Protein AF-A0A9D3Y1M7-F1 (afdb_monomer_lite)

pLDDT: mean 76.42, std 19.65, range [33.44, 98.19]

Foldseek 3Di:
DDDPDDPVVVVVVVVVVVVVVVVVVVVVVVVVVVVPPPPPPPPPPPDVPPPPPPQAPEEAEAAACQLVVVVCCLFPVVVPPPDPCNVVSCVPQNDDDPVDGSLNYAYEYEHQDVVNVVNQVVVCVVVVVVNHHYDYDNDHDDPDPDDDADWDADPPDDSSDRIDRDNDDPPCPVPDDDD

Organism: Dreissena polymorpha (NCBI:txid45954)

Structure (mmCIF, N/CA/C/O backbone):
data_AF-A0A9D3Y1M7-F1
#
_entry.id   AF-A0A9D3Y1M7-F1
#
loop_
_atom_site.group_PDB
_atom_site.id
_atom_site.type_symbol
_atom_site.label_atom_id
_atom_site.label_alt_id
_atom_site.label_comp_id
_atom_site.label_asym_id
_atom_site.label_entity_id
_atom_site.label_seq_id
_atom_site.pdbx_PDB_ins_code
_atom_site.Cartn_x
_atom_site.Cartn_y
_atom_site.Cartn_z
_atom_site.occupancy
_atom_site.B_iso_or_equiv
_atom_site.auth_seq_id
_atom_site.auth_comp_id
_atom_site.auth_asym_id
_atom_site.auth_atom_id
_atom_site.pdbx_PDB_model_num
ATOM 1 N N . MET A 1 1 ? -18.733 22.964 103.553 1.00 41.44 1 MET A N 1
ATOM 2 C CA . MET A 1 1 ? -17.804 22.404 102.549 1.00 41.44 1 MET A CA 1
ATOM 3 C C . MET A 1 1 ? -18.363 22.743 101.180 1.00 41.44 1 MET A C 1
ATOM 5 O O . MET A 1 1 ? -19.365 22.167 100.788 1.00 41.44 1 MET A O 1
ATOM 9 N N . GLY A 1 2 ? -17.823 23.789 100.551 1.00 40.34 2 GLY A N 1
ATOM 10 C CA . GLY A 1 2 ? -18.272 24.280 99.247 1.00 40.34 2 GLY A CA 1
ATOM 11 C C . GLY A 1 2 ? -17.540 23.561 98.119 1.00 40.34 2 GLY A C 1
ATOM 12 O O . GLY A 1 2 ? -16.324 23.395 98.189 1.00 40.34 2 GLY A O 1
ATOM 13 N N . ALA A 1 3 ? -18.290 23.128 97.110 1.00 46.31 3 ALA A N 1
ATOM 14 C CA . ALA A 1 3 ? -17.759 22.550 95.886 1.00 46.31 3 ALA A CA 1
ATOM 15 C C . ALA A 1 3 ? -17.170 23.664 95.006 1.00 46.31 3 ALA A C 1
ATOM 17 O O . ALA A 1 3 ? -17.881 24.571 94.574 1.00 46.31 3 ALA A O 1
ATOM 18 N N . ILE A 1 4 ? -15.860 23.599 94.769 1.00 53.03 4 ILE A N 1
ATOM 19 C CA . ILE A 1 4 ? -15.179 24.328 93.700 1.00 53.03 4 ILE A CA 1
ATOM 20 C C . ILE A 1 4 ? -15.120 23.348 92.532 1.00 53.03 4 ILE A C 1
ATOM 22 O O . ILE A 1 4 ? -14.219 22.518 92.473 1.00 53.03 4 ILE A O 1
ATOM 26 N N . GLU A 1 5 ? -16.094 23.416 91.631 1.00 53.44 5 GLU A N 1
ATOM 27 C CA . GLU A 1 5 ? -16.064 22.670 90.374 1.00 53.44 5 GLU A CA 1
ATOM 28 C C . GLU A 1 5 ? -16.360 23.605 89.193 1.00 53.44 5 GLU A C 1
ATOM 30 O O . GLU A 1 5 ? -17.309 24.388 89.192 1.00 53.44 5 GLU A O 1
ATOM 35 N N . ASP A 1 6 ? -15.505 23.478 88.179 1.00 55.09 6 ASP A N 1
ATOM 36 C CA . ASP A 1 6 ? -15.821 23.649 86.763 1.00 55.09 6 ASP A CA 1
ATOM 37 C C . ASP A 1 6 ? -16.096 25.038 86.178 1.00 55.09 6 ASP A C 1
ATOM 39 O O . ASP A 1 6 ? -17.150 25.317 85.605 1.00 55.09 6 ASP A O 1
ATOM 43 N N . ASN A 1 7 ? -15.036 25.851 86.103 1.00 53.75 7 ASN A N 1
ATOM 44 C CA . ASN A 1 7 ? -14.929 26.912 85.087 1.00 53.75 7 ASN A CA 1
ATOM 45 C C . ASN A 1 7 ? -13.984 26.579 83.914 1.00 53.75 7 ASN A C 1
ATOM 47 O O . ASN A 1 7 ? -14.016 27.266 82.892 1.00 53.75 7 ASN A O 1
ATOM 51 N N . ASN A 1 8 ? -13.181 25.511 84.003 1.00 51.31 8 ASN A N 1
ATOM 52 C CA . ASN A 1 8 ? -12.221 25.161 82.947 1.00 51.31 8 ASN A CA 1
ATOM 53 C C . ASN A 1 8 ? -12.844 24.314 81.821 1.00 51.31 8 ASN A C 1
ATOM 55 O O . ASN A 1 8 ? -12.511 24.507 80.657 1.00 51.31 8 ASN A O 1
ATOM 59 N N . MET A 1 9 ? -13.821 23.450 82.124 1.00 48.75 9 MET A N 1
ATOM 60 C CA . MET A 1 9 ? -14.414 22.526 81.143 1.00 48.75 9 MET A CA 1
ATOM 61 C C . MET A 1 9 ? -15.397 23.194 80.155 1.00 48.75 9 MET A C 1
ATOM 63 O O . MET A 1 9 ? -15.629 22.682 79.057 1.00 48.75 9 MET A O 1
ATOM 67 N N . LYS A 1 10 ? -15.958 24.363 80.499 1.00 49.00 10 LYS A N 1
ATOM 68 C CA . LYS A 1 10 ? -16.872 25.115 79.614 1.00 49.00 10 LYS A CA 1
ATOM 69 C C . LYS A 1 10 ? -16.135 25.963 78.571 1.00 49.00 10 LYS A C 1
ATOM 71 O O . LYS A 1 10 ? -16.623 26.094 77.451 1.00 49.00 10 LYS A O 1
ATOM 76 N N . ARG A 1 11 ? -14.943 26.485 78.891 1.00 50.66 11 ARG A N 1
ATOM 77 C CA . ARG A 1 11 ? -14.124 27.271 77.947 1.00 50.66 11 ARG A CA 1
ATOM 78 C C . ARG A 1 11 ? -13.518 26.413 76.836 1.00 50.66 11 ARG A C 1
ATOM 80 O O . ARG A 1 11 ? -13.479 26.858 75.694 1.00 50.66 11 ARG A O 1
ATOM 87 N N . THR A 1 12 ? -13.124 25.174 77.128 1.00 50.06 12 THR A N 1
ATOM 88 C CA . THR A 1 12 ? -12.538 24.263 76.128 1.00 50.06 12 THR A CA 1
ATOM 89 C C . THR A 1 12 ? -13.556 23.857 75.061 1.00 50.06 12 THR A C 1
ATOM 91 O O . THR A 1 12 ? -13.245 23.863 73.873 1.00 50.06 12 THR A O 1
ATOM 94 N N . LYS A 1 13 ? -14.807 23.579 75.456 1.00 47.69 13 LYS A N 1
ATOM 95 C CA . LYS A 1 13 ? -15.876 23.182 74.521 1.00 47.69 13 LYS A CA 1
ATOM 96 C C . LYS A 1 13 ? -16.311 24.314 73.580 1.00 47.69 13 LYS A C 1
ATOM 98 O O . LYS A 1 13 ? -16.684 24.036 72.446 1.00 47.69 13 LYS A O 1
ATOM 103 N N . LEU A 1 14 ? -16.220 25.574 74.014 1.00 48.72 14 LEU A N 1
ATOM 104 C CA . LEU A 1 14 ? -16.671 26.731 73.230 1.00 48.72 14 LEU A CA 1
ATOM 105 C C . LEU A 1 14 ? -15.694 27.132 72.104 1.00 48.72 14 LEU A C 1
ATOM 107 O O . LEU A 1 14 ? -16.116 27.720 71.115 1.00 48.72 14 LEU A O 1
ATOM 111 N N . VAL A 1 15 ? -14.407 26.781 72.220 1.00 52.66 15 VAL A N 1
ATOM 112 C CA . VAL A 1 15 ? -13.369 27.110 71.217 1.00 52.66 15 VAL A CA 1
ATOM 113 C C . VAL A 1 15 ? -13.128 25.961 70.223 1.00 52.66 15 VAL A C 1
ATOM 115 O O . VAL A 1 15 ? -12.761 26.200 69.076 1.00 52.66 15 VAL A O 1
ATOM 118 N N . LEU A 1 16 ? -13.395 24.710 70.615 1.00 52.53 16 LEU A N 1
ATOM 119 C CA . LEU A 1 16 ? -13.223 23.530 69.752 1.00 52.53 16 LEU A CA 1
ATOM 120 C C . LEU A 1 16 ? -14.298 23.399 68.657 1.00 52.53 16 LEU A C 1
ATOM 122 O O . LEU A 1 16 ? -13.988 22.983 67.544 1.00 52.53 16 LEU A O 1
ATOM 126 N N . LEU A 1 17 ? -15.544 23.791 68.938 1.00 53.31 17 LEU A N 1
ATOM 127 C CA . LEU A 1 17 ? -16.656 23.737 67.976 1.00 53.31 17 LEU A CA 1
ATOM 128 C C . LEU A 1 17 ? -16.430 24.564 66.691 1.00 53.31 17 LEU A C 1
ATOM 130 O O . LEU A 1 17 ? -16.639 24.015 65.606 1.00 53.31 17 LEU A O 1
ATOM 134 N N . PRO A 1 18 ? -15.970 25.832 66.744 1.00 57.66 18 PRO A N 1
ATOM 135 C CA . PRO A 1 18 ? -15.683 26.584 65.524 1.00 57.66 18 PRO A CA 1
ATOM 136 C C . PRO A 1 18 ? -14.474 26.028 64.757 1.00 57.66 18 PRO A C 1
ATOM 138 O O . PRO A 1 18 ? -14.483 26.054 63.531 1.00 57.66 18 PRO A O 1
ATOM 141 N N . LEU A 1 19 ? -13.469 25.459 65.434 1.00 58.38 19 LEU A N 1
ATOM 142 C CA . LEU A 1 19 ? -12.292 24.877 64.772 1.00 58.38 19 LEU A CA 1
ATOM 143 C C . LEU A 1 19 ? -12.623 23.601 63.988 1.00 58.38 19 LEU A C 1
ATOM 145 O O . LEU A 1 19 ? -12.138 23.431 62.871 1.00 58.38 19 LEU A O 1
ATOM 149 N N . VAL A 1 20 ? -13.491 22.737 64.523 1.00 64.06 20 VAL A N 1
ATOM 150 C CA . VAL A 1 20 ? -13.974 21.545 63.802 1.00 64.06 20 VAL A CA 1
ATOM 151 C C . VAL A 1 20 ? -14.844 21.947 62.608 1.00 64.06 20 VAL A C 1
ATOM 153 O O . VAL A 1 20 ? -14.710 21.364 61.535 1.00 64.06 20 VAL A O 1
ATOM 156 N N . GLY A 1 21 ? -15.679 22.981 62.756 1.00 66.00 21 GLY A N 1
ATOM 157 C CA . GLY A 1 21 ? -16.473 23.529 61.653 1.00 66.00 21 GLY A CA 1
ATOM 158 C C . GLY A 1 21 ? -15.610 24.108 60.528 1.00 66.00 21 GLY A C 1
ATOM 159 O O . GLY A 1 21 ? -15.838 23.801 59.361 1.00 66.00 21 GLY A O 1
ATOM 160 N N . VAL A 1 22 ? -14.577 24.887 60.864 1.00 70.00 22 VAL A N 1
ATOM 161 C CA . VAL A 1 22 ? -13.642 25.468 59.884 1.00 70.00 22 VAL A CA 1
ATOM 162 C C . VAL A 1 22 ? -12.821 24.384 59.186 1.00 70.00 22 VAL A C 1
ATOM 164 O O . VAL A 1 22 ? -12.676 24.437 57.967 1.00 70.00 22 VAL A O 1
ATOM 167 N N . LEU A 1 23 ? -12.336 23.375 59.918 1.00 71.56 23 LEU A N 1
ATOM 168 C CA . LEU A 1 23 ? -11.607 22.249 59.331 1.00 71.56 23 LEU A CA 1
ATOM 169 C C . LEU A 1 23 ? -12.511 21.414 58.413 1.00 71.56 23 LEU A C 1
ATOM 171 O O . LEU A 1 23 ? -12.086 21.046 57.325 1.00 71.56 23 LEU A O 1
ATOM 175 N N . TYR A 1 24 ? -13.765 21.164 58.802 1.00 73.56 24 TYR A N 1
ATOM 176 C CA . TYR A 1 24 ? -14.733 20.452 57.966 1.00 73.56 24 TYR A CA 1
ATOM 177 C C . TYR A 1 24 ? -15.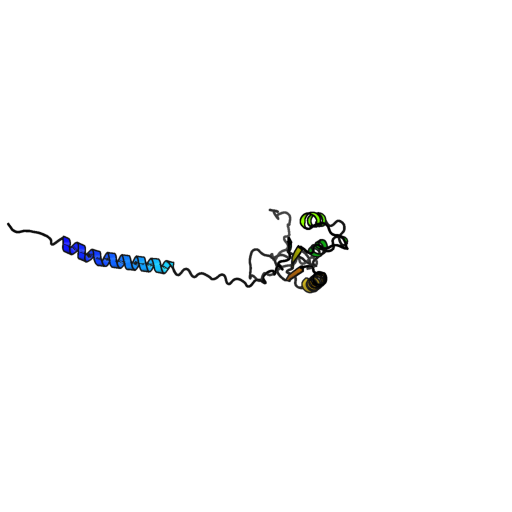040 21.220 56.679 1.00 73.56 24 TYR A C 1
ATOM 179 O O . TYR A 1 24 ? -15.010 20.640 55.597 1.00 73.56 24 TYR A O 1
ATOM 187 N N . VAL A 1 25 ? -15.256 22.536 56.769 1.00 72.25 25 VAL A N 1
ATOM 188 C CA . VAL A 1 25 ? -15.429 23.386 55.585 1.00 72.25 25 VAL A CA 1
ATOM 189 C C . VAL A 1 25 ? -14.178 23.331 54.713 1.00 72.25 25 VAL A C 1
ATOM 191 O O . VAL A 1 25 ? -14.316 23.092 53.522 1.00 72.25 25 VAL A O 1
ATOM 194 N N . PHE A 1 26 ? -12.972 23.450 55.275 1.00 73.44 26 PHE A N 1
ATOM 195 C CA . PHE A 1 26 ? -11.723 23.352 54.510 1.00 73.44 26 PHE A CA 1
ATOM 196 C C . PHE A 1 26 ? -11.532 21.988 53.840 1.00 73.44 26 PHE A C 1
ATOM 198 O O . PHE A 1 26 ? -11.126 21.943 52.682 1.00 73.44 26 PHE A O 1
ATOM 205 N N . VAL A 1 27 ? -11.841 20.882 54.520 1.00 73.94 27 VAL A N 1
ATOM 206 C CA . VAL A 1 27 ? -11.745 19.519 53.969 1.00 73.94 27 VAL A CA 1
ATOM 207 C C . VAL A 1 27 ? -12.770 19.311 52.853 1.00 73.94 27 VAL A C 1
ATOM 209 O O . VAL A 1 27 ? -12.422 18.820 51.786 1.00 73.94 27 VAL A O 1
ATOM 212 N N . VAL A 1 28 ? -14.016 19.752 53.035 1.00 73.31 28 VAL A N 1
ATOM 213 C CA . VAL A 1 28 ? -15.049 19.663 51.988 1.00 73.31 28 VAL A CA 1
ATOM 214 C C . VAL A 1 28 ? -14.718 20.574 50.800 1.00 73.31 28 VAL A C 1
ATOM 216 O O . VAL A 1 28 ? -14.925 20.185 49.652 1.00 73.31 28 VAL A O 1
ATOM 219 N N . TRP A 1 29 ? -14.169 21.767 51.042 1.00 66.94 29 TRP A N 1
ATOM 220 C CA . TRP A 1 29 ? -13.769 22.700 49.983 1.00 66.94 29 TRP A CA 1
ATOM 221 C C . TRP A 1 29 ? -12.544 22.195 49.210 1.00 66.94 29 TRP A C 1
ATOM 223 O O . TRP A 1 29 ? -12.522 22.266 47.986 1.00 66.94 29 TRP A O 1
ATOM 233 N N . SER A 1 30 ? -11.560 21.611 49.898 1.00 65.88 30 SER A N 1
ATOM 234 C CA . SER A 1 30 ? -10.383 21.003 49.261 1.00 65.88 30 SER A CA 1
ATOM 235 C C . SER A 1 30 ? -10.722 19.721 48.498 1.00 65.88 30 SER A C 1
ATOM 237 O O . SER A 1 30 ? -10.211 19.537 47.397 1.00 65.88 30 SER A O 1
ATOM 239 N N . LEU A 1 31 ? -11.647 18.890 48.992 1.00 62.97 31 LEU A N 1
ATOM 240 C CA . LEU A 1 31 ? -12.164 17.743 48.236 1.00 62.97 31 LEU A CA 1
ATOM 241 C C . LEU A 1 31 ? -12.941 18.180 46.981 1.00 62.97 31 LEU A C 1
ATOM 243 O O . LEU A 1 31 ? -12.775 17.570 45.930 1.00 62.97 31 LEU A O 1
ATOM 247 N N . ARG A 1 32 ? -13.711 19.279 47.036 1.00 60.47 32 ARG A N 1
ATOM 248 C CA . ARG A 1 32 ? -14.392 19.833 45.847 1.00 60.47 32 ARG A CA 1
ATOM 249 C C . ARG A 1 32 ? -13.448 20.476 44.831 1.00 60.47 32 ARG A C 1
ATOM 251 O O . ARG A 1 32 ? -13.746 20.458 43.642 1.00 60.47 32 ARG A O 1
ATOM 258 N N . LEU A 1 33 ? -12.308 21.018 45.262 1.00 56.75 33 LEU A N 1
ATOM 259 C CA . LEU A 1 33 ? -11.279 21.532 44.347 1.00 56.75 33 LEU A CA 1
ATOM 260 C C . LEU A 1 33 ? -10.556 20.415 43.576 1.00 56.75 33 LEU A C 1
ATOM 262 O O . LEU A 1 33 ? -10.013 20.672 42.504 1.00 56.75 33 LEU A O 1
ATOM 266 N N . PHE A 1 34 ? -10.578 19.178 44.080 1.00 54.84 34 PHE A N 1
ATOM 267 C CA . PHE A 1 34 ? -10.042 18.016 43.367 1.00 54.84 34 PHE A CA 1
ATOM 268 C C . PHE A 1 34 ? -10.985 17.466 42.283 1.00 54.84 34 PHE A C 1
ATOM 270 O O . PHE A 1 34 ? -10.533 16.724 41.413 1.00 54.84 34 PHE A O 1
ATOM 277 N N . GLU A 1 35 ? -12.263 17.856 42.272 1.00 56.03 35 GLU A N 1
ATOM 278 C CA . GLU A 1 35 ? -13.243 17.389 41.277 1.00 56.03 35 GLU A CA 1
ATOM 279 C C . GLU A 1 35 ? -13.272 18.224 39.989 1.00 56.03 35 GLU A C 1
ATOM 281 O O . GLU A 1 35 ? -13.909 17.832 39.014 1.00 56.03 35 GLU A O 1
ATOM 286 N N . THR A 1 36 ? -12.540 19.339 39.917 1.00 51.94 36 THR A N 1
ATOM 287 C CA . THR A 1 36 ? -12.421 20.134 38.686 1.00 51.94 36 THR A CA 1
ATOM 288 C C . THR A 1 36 ? -11.067 19.934 38.020 1.00 51.94 36 THR A C 1
ATOM 290 O O . THR A 1 36 ? -10.388 20.896 37.663 1.00 51.94 36 THR A O 1
ATOM 293 N N . VAL A 1 37 ? -10.653 18.682 37.827 1.00 58.50 37 VAL A N 1
ATOM 294 C CA . VAL A 1 37 ? -9.737 18.391 36.722 1.00 58.50 37 VAL A CA 1
ATOM 295 C C . VAL A 1 37 ? -10.585 18.514 35.459 1.00 58.50 37 VAL A C 1
ATOM 297 O O . VAL A 1 37 ? -11.503 17.710 35.286 1.00 58.50 37 VAL A O 1
ATOM 300 N N . PRO A 1 38 ? -10.352 19.501 34.575 1.00 51.12 38 PRO A N 1
ATOM 301 C CA . PRO A 1 38 ? -11.020 19.500 33.291 1.00 51.12 38 PRO A CA 1
ATOM 302 C C . PRO A 1 38 ? -10.579 18.218 32.591 1.00 51.12 38 PRO A C 1
ATOM 304 O O . PRO A 1 38 ? -9.426 18.093 32.171 1.00 51.12 38 PRO A O 1
ATOM 307 N N . GLN A 1 39 ? -11.487 17.245 32.490 1.00 50.75 39 GLN A N 1
ATOM 308 C CA . GLN A 1 39 ? -11.372 16.192 31.499 1.00 50.75 39 GLN A CA 1
ATOM 309 C C . GLN A 1 39 ? -11.319 16.924 30.169 1.00 50.75 39 GLN A C 1
ATOM 311 O O . GLN A 1 39 ? -12.333 17.342 29.612 1.00 50.75 39 GLN A O 1
ATOM 316 N N . ARG A 1 40 ? -10.098 17.154 29.691 1.00 47.03 40 ARG A N 1
ATOM 317 C CA . ARG A 1 40 ? -9.842 17.531 28.317 1.00 47.03 40 ARG A CA 1
ATOM 318 C C . ARG A 1 40 ? -10.400 16.354 27.540 1.00 47.03 40 ARG A C 1
ATOM 320 O O . ARG A 1 40 ? -9.735 15.326 27.451 1.00 47.03 40 ARG A O 1
ATOM 327 N N . SER A 1 41 ? -11.659 16.450 27.102 1.00 46.56 41 SER A N 1
ATOM 328 C CA . SER A 1 41 ? -12.236 15.431 26.243 1.00 46.56 41 SER A CA 1
ATOM 329 C C . SER A 1 41 ? -11.248 15.340 25.100 1.00 46.56 41 SER A C 1
ATOM 331 O O . SER A 1 41 ? -11.034 16.336 24.395 1.00 46.56 41 SER A O 1
ATOM 333 N N . LEU A 1 42 ? -10.580 14.199 24.962 1.00 54.16 42 LEU A N 1
ATOM 334 C CA . LEU A 1 42 ? -9.991 13.859 23.690 1.00 54.16 42 LEU A CA 1
ATOM 335 C C . LEU A 1 42 ? -11.194 13.925 22.760 1.00 54.16 42 LEU A C 1
ATOM 337 O O . LEU A 1 42 ? -12.070 13.068 22.829 1.00 54.16 42 LEU A O 1
ATOM 341 N N . LYS A 1 43 ? -11.329 15.027 22.012 1.00 45.12 43 LYS A N 1
ATOM 342 C CA . LYS A 1 43 ? -12.183 15.024 20.839 1.00 45.12 43 LYS A CA 1
ATOM 343 C C . LYS A 1 43 ? -11.600 13.879 20.052 1.00 45.12 43 LYS A C 1
ATOM 345 O O . LYS A 1 43 ? -10.480 14.000 19.559 1.00 45.12 43 LYS A O 1
ATOM 350 N N . GLU A 1 44 ? -12.298 12.755 20.090 1.00 49.00 44 GLU A N 1
ATOM 351 C CA . GLU A 1 44 ? -12.027 11.624 19.243 1.00 49.00 44 GLU A CA 1
ATOM 352 C C . GLU A 1 44 ? -11.937 12.233 17.857 1.00 49.00 44 GLU A C 1
ATOM 354 O O . GLU A 1 44 ? -12.909 12.778 17.326 1.00 49.00 44 GLU A O 1
ATOM 359 N N . VAL A 1 45 ? -10.706 12.339 17.353 1.00 50.19 45 VAL A N 1
ATOM 360 C CA . VAL A 1 45 ? -10.494 12.722 15.973 1.00 50.19 45 VAL A CA 1
ATOM 361 C C . VAL A 1 45 ? -11.306 11.676 15.248 1.00 50.19 45 VAL A C 1
ATOM 363 O O . VAL A 1 45 ? -10.986 10.491 15.372 1.00 50.19 45 VAL A O 1
ATOM 366 N N . GLN A 1 46 ? -12.383 12.107 14.586 1.00 46.56 46 GLN A N 1
ATOM 367 C CA . GLN A 1 46 ? -13.179 11.289 13.684 1.00 46.56 46 GLN A CA 1
ATOM 368 C C . GLN A 1 46 ? -12.253 10.915 12.522 1.00 46.56 46 GLN A C 1
ATOM 370 O O . GLN A 1 46 ? -12.337 11.436 11.413 1.00 46.56 46 GLN A O 1
ATOM 375 N N . SER A 1 47 ? -11.265 10.083 12.826 1.00 52.06 47 SER A N 1
ATOM 376 C CA . SER A 1 47 ? -10.361 9.483 11.881 1.00 52.06 47 SER A CA 1
ATOM 377 C C . SER A 1 47 ? -11.273 8.653 11.000 1.00 52.06 47 SER A C 1
ATOM 379 O O . SER A 1 47 ? -12.178 8.007 11.540 1.00 52.06 47 SER A O 1
ATOM 381 N N . PRO A 1 48 ? -11.124 8.693 9.669 1.00 53.16 48 PRO A N 1
ATOM 382 C CA . PRO A 1 48 ? -11.898 7.820 8.809 1.00 53.16 48 PRO A CA 1
ATOM 383 C C . PRO A 1 48 ? -11.648 6.398 9.300 1.00 53.16 48 PRO A C 1
ATOM 385 O O . PRO A 1 48 ? -10.551 5.863 9.138 1.00 53.16 48 PRO A O 1
ATOM 388 N N . MET A 1 49 ? -12.634 5.841 10.003 1.00 53.50 49 MET A N 1
ATOM 389 C CA . MET A 1 49 ? -12.513 4.537 10.624 1.00 53.50 49 MET A CA 1
ATOM 390 C C . MET A 1 49 ? -12.203 3.591 9.475 1.00 53.50 49 MET A C 1
ATOM 392 O O . MET A 1 49 ? -12.935 3.571 8.479 1.00 53.50 49 MET A O 1
ATOM 396 N N . ILE A 1 50 ? -11.070 2.893 9.549 1.00 60.88 50 ILE A N 1
ATOM 397 C CA . ILE A 1 50 ? -10.735 1.890 8.548 1.00 60.88 50 ILE A CA 1
ATOM 398 C C . ILE A 1 50 ? -11.854 0.860 8.630 1.00 60.88 50 ILE A C 1
ATOM 400 O O . ILE A 1 50 ? -11.924 0.083 9.579 1.00 60.88 50 ILE A O 1
ATOM 404 N N . HIS A 1 51 ? -12.782 0.915 7.677 1.00 59.47 51 HIS A N 1
ATOM 405 C CA . HIS A 1 51 ? -13.904 -0.001 7.643 1.00 59.47 51 HIS A CA 1
ATOM 406 C C . HIS A 1 51 ? -13.375 -1.330 7.116 1.00 59.47 51 HIS A C 1
ATOM 408 O O . HIS A 1 51 ? -13.365 -1.599 5.914 1.00 59.47 51 HIS A O 1
ATOM 414 N N . VAL A 1 52 ? -12.843 -2.132 8.032 1.00 61.81 52 VAL A N 1
ATOM 415 C CA . VAL A 1 52 ? -12.543 -3.532 7.770 1.00 61.81 52 VAL A CA 1
ATOM 416 C C . VAL A 1 52 ? -13.901 -4.212 7.655 1.00 61.81 52 VAL A C 1
ATOM 418 O O . VAL A 1 52 ? -14.602 -4.380 8.650 1.00 61.81 52 VAL A O 1
ATOM 421 N N . ASN A 1 53 ? -14.322 -4.533 6.430 1.00 60.41 53 ASN A N 1
ATOM 422 C CA . ASN A 1 53 ? -15.500 -5.376 6.242 1.00 60.41 53 ASN A CA 1
ATOM 423 C C . ASN A 1 53 ? -15.289 -6.677 7.036 1.00 60.41 53 ASN A C 1
ATOM 425 O O . ASN A 1 53 ? -14.171 -7.196 7.071 1.00 60.41 53 ASN A O 1
ATOM 429 N N . GLN A 1 54 ? -16.345 -7.195 7.669 1.00 58.31 54 GLN A N 1
ATOM 430 C CA . GLN A 1 54 ? -16.271 -8.338 8.596 1.00 58.31 54 GLN A CA 1
ATOM 431 C C . GLN A 1 54 ? -15.749 -9.645 7.956 1.00 58.31 54 GLN A C 1
ATOM 433 O O . GLN A 1 54 ? -15.476 -10.606 8.666 1.00 58.31 54 GLN A O 1
ATOM 438 N N . ASP A 1 55 ? -15.539 -9.660 6.638 1.00 74.12 55 ASP A N 1
ATOM 439 C CA . ASP A 1 55 ? -15.109 -10.820 5.851 1.00 74.12 55 ASP A CA 1
ATOM 440 C C . ASP A 1 55 ? -13.578 -10.968 5.710 1.00 74.12 55 ASP A C 1
ATOM 442 O O . ASP A 1 55 ? -13.097 -11.858 5.005 1.00 74.12 55 ASP A O 1
ATOM 446 N N . 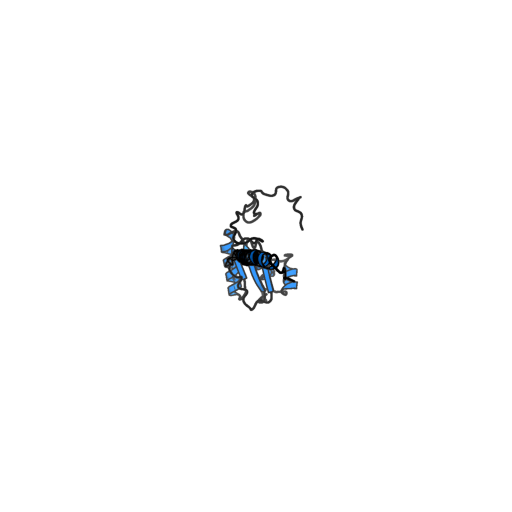CYS A 1 56 ? -12.781 -10.097 6.338 1.00 87.06 56 CYS A N 1
ATOM 447 C CA . CYS A 1 56 ? -11.320 -10.145 6.239 1.00 87.06 56 CYS A CA 1
ATOM 448 C C . CYS A 1 56 ? -10.678 -10.927 7.390 1.00 87.06 56 CYS A C 1
ATOM 450 O O . CYS A 1 56 ? -10.700 -10.497 8.540 1.00 87.06 56 CYS A O 1
ATOM 452 N N . GLN A 1 57 ? -10.030 -12.047 7.059 1.00 92.81 57 GLN A N 1
ATOM 453 C CA . GLN A 1 57 ? -9.248 -12.848 8.007 1.00 92.81 57 GLN A CA 1
ATOM 454 C C . GLN A 1 57 ? -7.872 -12.229 8.280 1.00 92.81 57 GLN A C 1
ATOM 456 O O . GLN A 1 57 ? -7.325 -12.370 9.372 1.00 92.81 57 GLN A O 1
ATOM 461 N N . PHE A 1 58 ? -7.307 -11.550 7.282 1.00 95.00 58 PHE A N 1
ATOM 462 C CA . PHE A 1 58 ? -5.993 -10.929 7.363 1.00 95.00 58 PHE A CA 1
ATOM 463 C C . PHE A 1 58 ? -6.054 -9.460 6.959 1.00 95.00 58 PHE A C 1
ATOM 465 O O . PHE A 1 58 ? -6.846 -9.065 6.100 1.00 95.00 58 PHE A O 1
ATOM 472 N N . VAL A 1 59 ? -5.158 -8.665 7.540 1.00 94.75 59 VAL A N 1
ATOM 473 C CA . VAL A 1 59 ? -4.958 -7.262 7.184 1.00 94.75 59 VAL A CA 1
ATOM 474 C C . VAL A 1 59 ? -3.513 -7.054 6.742 1.00 94.75 59 VAL A C 1
ATOM 476 O O . VAL A 1 59 ? -2.582 -7.440 7.444 1.00 94.75 59 VAL A O 1
ATOM 479 N N . TYR A 1 60 ? -3.331 -6.424 5.584 1.00 96.75 60 TYR A N 1
ATOM 480 C CA . TYR A 1 60 ? -2.038 -5.958 5.095 1.00 96.75 60 TYR A CA 1
ATOM 481 C C . TYR A 1 60 ? -2.002 -4.429 5.091 1.00 96.75 60 TYR A C 1
ATOM 483 O O . TYR A 1 60 ? -2.865 -3.787 4.488 1.00 96.75 60 TYR A O 1
ATOM 491 N N . LEU A 1 61 ? -1.002 -3.853 5.757 1.00 96.50 61 LEU A N 1
ATOM 492 C CA . LEU A 1 61 ? -0.779 -2.410 5.813 1.00 96.50 61 LEU A CA 1
ATOM 493 C C . LEU A 1 61 ? 0.446 -2.046 4.974 1.00 96.50 61 LEU A C 1
ATOM 495 O O . LEU A 1 61 ? 1.524 -2.605 5.168 1.00 96.50 61 LEU A O 1
ATOM 499 N N . ASP A 1 62 ? 0.268 -1.103 4.057 1.00 96.81 62 ASP A N 1
ATOM 500 C CA . ASP A 1 62 ? 1.311 -0.576 3.179 1.00 96.81 62 ASP A CA 1
ATOM 501 C C . ASP A 1 62 ? 1.516 0.911 3.492 1.00 96.81 62 ASP A C 1
ATOM 503 O O . ASP A 1 62 ? 0.695 1.756 3.131 1.00 96.81 62 ASP A O 1
ATOM 507 N N . LEU A 1 63 ? 2.570 1.218 4.249 1.00 93.81 63 LEU A N 1
ATOM 508 C CA . LEU A 1 63 ? 2.862 2.566 4.739 1.00 93.81 63 LEU A CA 1
ATOM 509 C C . LEU A 1 63 ? 3.864 3.226 3.782 1.00 93.81 63 LEU A C 1
ATOM 511 O O . LEU A 1 63 ? 5.025 2.826 3.742 1.00 93.81 63 LEU A O 1
ATOM 515 N N . GLY A 1 64 ? 3.419 4.214 3.004 1.00 92.44 64 GLY A N 1
ATOM 516 C CA . GLY A 1 64 ? 4.201 4.771 1.895 1.00 92.44 64 GLY A CA 1
ATOM 517 C C . GLY A 1 64 ? 3.979 3.996 0.596 1.00 92.44 64 GLY A C 1
ATOM 518 O O . GLY A 1 64 ? 4.927 3.534 -0.041 1.00 92.44 64 GLY A O 1
ATOM 519 N N . SER A 1 65 ? 2.712 3.828 0.208 1.00 95.25 65 SER A N 1
ATOM 520 C CA . SER A 1 65 ? 2.323 3.015 -0.948 1.00 95.25 65 SER A CA 1
ATOM 521 C C . SER A 1 65 ? 2.905 3.492 -2.277 1.00 95.25 65 SER A C 1
ATOM 523 O O . SER A 1 65 ? 2.967 2.703 -3.231 1.00 95.25 65 SER A O 1
ATOM 525 N N . ASN A 1 66 ? 3.310 4.759 -2.379 1.00 93.62 66 ASN A N 1
ATOM 526 C CA . ASN A 1 66 ? 3.820 5.395 -3.585 1.00 93.62 66 ASN A CA 1
ATOM 527 C C . ASN A 1 66 ? 2.834 5.143 -4.746 1.00 93.62 66 ASN A C 1
ATOM 529 O O . ASN A 1 66 ? 1.624 5.340 -4.633 1.00 93.62 66 ASN A O 1
ATOM 533 N N . LYS A 1 67 ? 3.300 4.572 -5.857 1.00 94.75 67 LYS A N 1
ATOM 534 C CA . LYS A 1 67 ? 2.476 4.182 -7.015 1.00 94.75 67 LYS A CA 1
ATOM 535 C C . LYS A 1 67 ? 1.689 2.866 -6.838 1.00 94.75 67 LYS A C 1
ATOM 537 O O . LYS A 1 67 ? 1.173 2.335 -7.832 1.00 94.75 67 LYS A O 1
ATOM 542 N N . GLY A 1 68 ? 1.612 2.326 -5.620 1.00 96.62 68 GLY A N 1
ATOM 543 C CA . GLY A 1 68 ? 0.802 1.167 -5.213 1.00 96.62 68 GLY A CA 1
ATOM 544 C C . GLY A 1 68 ? 1.434 -0.199 -5.484 1.00 96.62 68 GLY A C 1
ATOM 545 O O . GLY A 1 68 ? 0.736 -1.210 -5.521 1.00 96.62 68 GLY A O 1
ATOM 546 N N . VAL A 1 69 ? 2.743 -0.259 -5.741 1.00 97.19 69 VAL A N 1
ATOM 547 C CA . VAL A 1 69 ? 3.415 -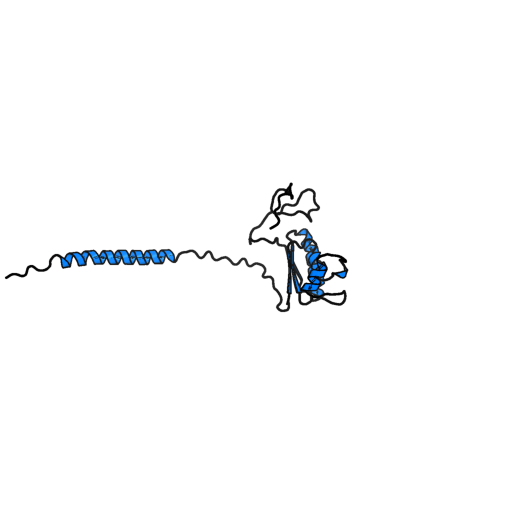1.478 -6.230 1.00 97.19 69 VAL A CA 1
ATOM 548 C C . VAL A 1 69 ? 3.365 -2.624 -5.218 1.00 97.19 69 VAL A C 1
ATOM 550 O O . VAL A 1 69 ? 3.220 -3.775 -5.625 1.00 97.19 69 VAL A O 1
ATOM 553 N N . GLN A 1 70 ? 3.449 -2.338 -3.919 1.00 97.50 70 GLN A N 1
ATOM 554 C CA . GLN A 1 70 ? 3.464 -3.371 -2.881 1.00 97.50 70 GLN A CA 1
ATOM 555 C C . GLN A 1 70 ? 2.129 -4.121 -2.797 1.00 97.50 70 GLN A C 1
ATOM 557 O O . GLN A 1 70 ? 2.109 -5.348 -2.891 1.00 97.50 70 GLN A O 1
ATOM 562 N N . ILE A 1 71 ? 1.005 -3.401 -2.773 1.00 98.12 71 ILE A N 1
ATOM 563 C CA . ILE A 1 71 ? -0.330 -4.012 -2.866 1.00 98.12 71 ILE A CA 1
ATOM 564 C C . ILE A 1 71 ? -0.528 -4.741 -4.206 1.00 98.12 71 ILE A C 1
ATOM 566 O O . ILE A 1 71 ? -1.156 -5.799 -4.252 1.00 98.12 71 ILE A O 1
ATOM 570 N N . ARG A 1 72 ? 0.055 -4.254 -5.308 1.00 97.88 72 ARG A N 1
ATOM 571 C CA . ARG A 1 72 ? 0.006 -5.001 -6.574 1.00 97.88 72 ARG A CA 1
ATOM 572 C C . ARG A 1 72 ? 0.783 -6.316 -6.524 1.00 97.88 72 ARG A C 1
ATOM 574 O O . ARG A 1 72 ? 0.304 -7.305 -7.063 1.00 97.88 72 ARG A O 1
ATOM 581 N N . LYS A 1 73 ? 1.933 -6.374 -5.846 1.00 98.06 73 LYS A N 1
ATOM 582 C CA . LYS A 1 73 ? 2.662 -7.637 -5.606 1.00 98.06 73 LYS A CA 1
ATOM 583 C C . LYS A 1 73 ? 1.845 -8.614 -4.755 1.00 98.06 73 LYS A C 1
ATOM 585 O O . LYS A 1 73 ? 1.944 -9.819 -4.964 1.00 98.06 73 LYS A O 1
ATOM 590 N N . LEU A 1 74 ? 1.023 -8.106 -3.833 1.00 98.00 74 LEU A N 1
ATOM 591 C CA . LEU A 1 74 ? 0.124 -8.924 -3.018 1.00 98.00 74 LEU A CA 1
ATOM 592 C C . LEU A 1 74 ? -0.964 -9.617 -3.858 1.00 98.00 74 LEU A C 1
ATOM 594 O O . LEU A 1 74 ? -1.270 -10.773 -3.590 1.00 98.00 74 LEU A O 1
ATOM 598 N N . TYR A 1 75 ? -1.540 -8.972 -4.875 1.00 97.62 75 TYR A N 1
ATOM 599 C CA . TYR A 1 75 ? -2.648 -9.570 -5.648 1.00 97.62 75 TYR A CA 1
ATOM 600 C C . TYR A 1 75 ? -2.280 -10.038 -7.058 1.00 97.62 75 TYR A C 1
ATOM 602 O O . TYR A 1 75 ? -3.039 -10.793 -7.662 1.00 97.62 75 TYR A O 1
ATOM 610 N N . GLU A 1 76 ? -1.140 -9.605 -7.591 1.00 97.00 76 GLU A N 1
ATOM 611 C CA . GLU A 1 76 ? -0.655 -9.927 -8.936 1.00 97.00 76 GLU A CA 1
ATOM 612 C C . GLU A 1 76 ? 0.836 -10.341 -8.928 1.00 97.00 76 GLU A C 1
ATOM 614 O O . GLU A 1 76 ? 1.624 -9.797 -9.708 1.00 97.00 76 GLU A O 1
ATOM 619 N N . PRO A 1 77 ? 1.273 -11.292 -8.075 1.00 97.19 77 PRO A N 1
ATOM 620 C CA . PRO A 1 77 ? 2.694 -11.628 -7.908 1.00 97.19 77 PRO A CA 1
ATOM 621 C C . PRO A 1 77 ? 3.380 -12.076 -9.210 1.00 97.19 77 PRO A C 1
ATOM 623 O O . PRO A 1 77 ? 4.564 -11.818 -9.409 1.00 97.19 77 PRO A O 1
ATOM 626 N N . TRP A 1 78 ? 2.634 -12.663 -10.150 1.00 96.75 78 TRP A N 1
ATOM 627 C CA . TRP A 1 78 ? 3.138 -13.064 -11.472 1.00 96.75 78 TRP A CA 1
ATOM 628 C C . TRP A 1 78 ? 3.597 -11.895 -12.360 1.00 96.75 78 TRP A C 1
ATOM 630 O O . TRP A 1 78 ? 4.275 -12.132 -13.355 1.00 96.75 78 TRP A O 1
ATOM 640 N N . LEU A 1 79 ? 3.223 -10.648 -12.048 1.00 96.75 79 LEU A N 1
ATOM 641 C CA . LEU A 1 79 ? 3.732 -9.452 -12.738 1.00 96.75 79 LEU A CA 1
ATOM 642 C C . LEU A 1 79 ? 5.064 -8.954 -12.157 1.00 96.75 79 LEU A C 1
ATOM 644 O O . LEU A 1 79 ? 5.652 -8.023 -12.700 1.00 96.75 79 LEU A O 1
ATOM 648 N N . TYR A 1 80 ? 5.527 -9.555 -11.059 1.00 96.88 80 TYR A N 1
ATOM 649 C CA . TYR A 1 80 ? 6.711 -9.141 -10.309 1.00 96.88 80 TYR A CA 1
ATOM 650 C C . TYR A 1 80 ? 7.625 -10.339 -10.002 1.00 96.88 80 TYR A C 1
ATOM 652 O O . TYR A 1 80 ? 7.935 -10.588 -8.833 1.00 96.88 80 TYR A O 1
ATOM 660 N N . PRO A 1 81 ? 8.046 -11.112 -11.022 1.00 95.25 81 PRO A N 1
ATOM 661 C CA . PRO A 1 81 ? 8.871 -12.293 -10.801 1.00 95.25 81 PRO A CA 1
ATOM 662 C C . PRO A 1 81 ? 10.155 -11.925 -10.044 1.00 95.25 81 PRO A C 1
ATOM 664 O O . PRO A 1 81 ? 10.809 -10.932 -10.354 1.00 95.25 81 PRO A O 1
ATOM 667 N N . GLY A 1 82 ? 10.494 -12.716 -9.025 1.00 95.38 82 GLY A N 1
ATOM 668 C CA . GLY A 1 82 ? 11.699 -12.516 -8.215 1.00 95.38 82 GLY A CA 1
ATOM 669 C C . GLY A 1 82 ? 11.605 -11.426 -7.140 1.00 95.38 82 GLY A C 1
ATOM 670 O O . GLY A 1 82 ? 12.581 -11.204 -6.429 1.00 95.38 82 GLY A O 1
ATOM 671 N N . ALA A 1 83 ? 10.461 -10.753 -6.962 1.00 97.31 83 ALA A N 1
ATOM 672 C CA . ALA A 1 83 ? 10.324 -9.789 -5.873 1.00 97.31 83 ALA A CA 1
ATOM 673 C C . ALA A 1 83 ? 10.428 -10.485 -4.502 1.00 97.31 83 ALA A C 1
ATOM 675 O O . ALA A 1 83 ? 9.604 -11.335 -4.163 1.00 97.31 83 ALA A O 1
ATOM 676 N N . ALA A 1 84 ? 11.398 -10.058 -3.688 1.00 97.69 84 ALA A N 1
ATOM 677 C CA . ALA A 1 84 ? 11.750 -10.693 -2.413 1.00 97.69 84 ALA A CA 1
ATOM 678 C C . ALA A 1 84 ? 10.601 -10.782 -1.388 1.00 97.69 84 ALA A C 1
ATOM 680 O O . ALA A 1 84 ? 10.640 -11.624 -0.499 1.00 97.69 84 ALA A O 1
ATOM 681 N N . ILE A 1 85 ? 9.565 -9.943 -1.513 1.00 97.06 85 ILE A N 1
ATOM 682 C CA . ILE A 1 85 ? 8.401 -9.952 -0.615 1.00 97.06 85 ILE A CA 1
ATOM 683 C C . ILE A 1 85 ? 7.397 -11.074 -0.927 1.00 97.06 85 ILE A C 1
ATOM 685 O O . ILE A 1 85 ? 6.631 -11.475 -0.054 1.00 97.06 85 ILE A O 1
ATOM 689 N N . ILE A 1 86 ? 7.385 -11.601 -2.158 1.00 97.56 86 ILE A N 1
ATOM 690 C CA . ILE A 1 86 ? 6.378 -12.580 -2.599 1.00 97.56 86 ILE A CA 1
ATOM 691 C C . ILE A 1 86 ? 6.386 -13.852 -1.735 1.00 97.56 86 ILE A C 1
ATOM 693 O O . ILE A 1 86 ? 5.304 -14.232 -1.288 1.00 97.56 86 ILE A O 1
ATOM 697 N N . PRO A 1 87 ? 7.542 -14.470 -1.407 1.00 97.88 87 PRO A N 1
ATOM 698 C CA . PRO A 1 87 ? 7.571 -15.640 -0.526 1.00 97.88 87 PRO A CA 1
ATOM 699 C C . PRO A 1 87 ? 6.928 -15.396 0.846 1.00 97.88 87 PRO A C 1
ATOM 701 O O . PRO A 1 87 ? 6.319 -16.302 1.412 1.00 97.88 87 PRO A O 1
ATOM 704 N N . PHE A 1 88 ? 7.014 -14.173 1.379 1.00 97.81 88 PHE A N 1
ATOM 705 C CA . PHE A 1 88 ? 6.376 -13.818 2.648 1.00 97.81 88 PHE A CA 1
ATOM 706 C C . PHE A 1 88 ? 4.862 -13.718 2.503 1.00 97.81 88 PHE A C 1
ATOM 708 O O . PHE A 1 88 ? 4.137 -14.248 3.342 1.00 97.81 88 PHE A O 1
ATOM 715 N N . PHE A 1 89 ? 4.371 -13.099 1.427 1.00 97.94 89 PHE A N 1
ATOM 716 C CA . PHE A 1 89 ? 2.936 -13.083 1.156 1.00 97.94 89 PHE A CA 1
ATOM 717 C C . PHE A 1 89 ? 2.379 -14.489 0.938 1.00 97.94 89 PHE A C 1
ATOM 719 O O . PHE A 1 89 ? 1.298 -14.793 1.435 1.00 97.94 89 PHE A O 1
ATOM 726 N N . ASP A 1 90 ? 3.113 -15.356 0.242 1.00 97.25 90 ASP A N 1
ATOM 727 C CA . ASP A 1 90 ? 2.709 -16.746 0.032 1.00 97.25 90 ASP A CA 1
ATOM 728 C C . ASP A 1 90 ? 2.642 -17.510 1.359 1.00 97.25 90 ASP A C 1
ATOM 730 O O . ASP A 1 90 ? 1.666 -18.214 1.614 1.00 97.25 90 ASP A O 1
ATOM 734 N N . LYS A 1 91 ? 3.635 -17.316 2.235 1.00 97.31 91 LYS A N 1
ATOM 735 C CA . LYS A 1 91 ? 3.680 -17.937 3.565 1.00 97.31 91 LYS A CA 1
ATOM 736 C C . LYS A 1 91 ? 2.562 -17.450 4.492 1.00 97.31 91 LYS A C 1
ATOM 738 O O . LYS A 1 91 ? 2.010 -18.254 5.233 1.00 97.31 91 LYS A O 1
ATOM 743 N N . LEU A 1 92 ? 2.261 -16.150 4.491 1.00 97.00 92 LEU A N 1
ATOM 744 C CA . LEU A 1 92 ? 1.318 -15.535 5.435 1.00 97.00 92 LEU A CA 1
ATOM 745 C C . LEU A 1 92 ? -0.136 -15.604 4.963 1.00 97.00 92 LEU A C 1
ATOM 747 O O . LEU A 1 92 ? -1.035 -15.805 5.772 1.00 97.00 92 LEU A O 1
ATOM 751 N N . PHE A 1 93 ? -0.367 -15.426 3.663 1.00 96.50 93 PHE A N 1
ATOM 752 C CA . PHE A 1 93 ? -1.703 -15.243 3.087 1.00 96.50 93 PHE A CA 1
ATOM 753 C C . PHE A 1 93 ? -2.075 -16.325 2.069 1.00 96.50 93 PHE A C 1
ATOM 755 O O . PHE A 1 93 ? -3.121 -16.239 1.427 1.00 96.50 93 PHE A O 1
ATOM 762 N N . GLY A 1 94 ? -1.216 -17.328 1.896 1.00 95.25 94 GLY A N 1
ATOM 763 C CA . GLY A 1 94 ? -1.383 -18.385 0.910 1.00 95.25 94 GLY A CA 1
ATOM 764 C C . GLY A 1 94 ? -0.841 -17.996 -0.464 1.00 95.25 94 GLY A C 1
ATOM 765 O O . GLY A 1 94 ? -0.895 -16.837 -0.896 1.00 95.25 94 GLY A O 1
ATOM 766 N N . HIS A 1 95 ? -0.303 -18.994 -1.159 1.00 95.81 95 HIS A N 1
ATOM 767 C CA . HIS A 1 95 ? 0.169 -18.869 -2.533 1.00 95.81 95 HIS A CA 1
ATOM 768 C C . HIS A 1 95 ? -1.003 -18.666 -3.504 1.00 95.81 95 HIS A C 1
ATOM 770 O O . HIS A 1 95 ? -2.041 -19.322 -3.385 1.00 95.81 95 HIS A O 1
ATOM 776 N N . ILE A 1 96 ? -0.829 -17.786 -4.494 1.00 95.81 96 ILE A N 1
ATOM 777 C CA . ILE A 1 96 ? -1.825 -17.543 -5.546 1.00 95.81 96 ILE A CA 1
ATOM 778 C C . ILE A 1 96 ? -1.211 -17.560 -6.945 1.00 95.81 96 ILE A C 1
ATOM 780 O O . ILE A 1 96 ? -0.056 -17.196 -7.151 1.00 95.81 96 ILE A O 1
ATOM 784 N N . THR A 1 97 ? -2.034 -17.921 -7.927 1.00 92.94 97 THR A N 1
ATOM 785 C CA . THR A 1 97 ? -1.713 -17.861 -9.359 1.00 92.94 97 THR A CA 1
ATOM 786 C C . THR A 1 97 ? -2.655 -16.880 -10.062 1.00 92.94 97 THR A C 1
ATOM 788 O O . THR A 1 97 ? -3.539 -16.305 -9.432 1.00 92.94 97 THR A O 1
ATOM 791 N N . LYS A 1 98 ? -2.528 -16.713 -11.386 1.00 92.50 98 LYS A N 1
ATOM 792 C CA . LYS A 1 98 ? -3.422 -15.843 -12.178 1.00 92.50 98 LYS A CA 1
ATOM 793 C C . LYS A 1 98 ? -4.915 -16.171 -12.021 1.00 92.50 98 LYS A C 1
ATOM 795 O O . LYS A 1 98 ? -5.742 -15.286 -12.238 1.00 92.50 98 LYS A O 1
ATOM 800 N N . SER A 1 99 ? -5.260 -17.419 -11.691 1.00 90.50 99 SER A N 1
ATOM 801 C CA . SER A 1 99 ? -6.646 -17.882 -11.552 1.00 90.50 99 SER A CA 1
ATOM 802 C C . SER A 1 99 ? -7.183 -17.836 -10.118 1.00 90.50 99 SER A C 1
ATOM 804 O O . SER A 1 99 ? -8.395 -17.940 -9.941 1.00 90.50 99 SER A O 1
ATOM 806 N N . SER A 1 100 ? -6.334 -17.650 -9.102 1.00 92.12 100 SER A N 1
ATOM 807 C CA . SER A 1 100 ? -6.738 -17.592 -7.691 1.00 92.12 100 SER A CA 1
ATOM 808 C C . SER A 1 100 ? -6.468 -16.219 -7.067 1.00 92.12 100 SER A C 1
ATOM 810 O O . SER A 1 100 ? -5.811 -15.360 -7.654 1.00 92.12 100 SER A O 1
ATOM 812 N N . ARG A 1 101 ? -7.060 -15.956 -5.895 1.00 91.06 101 ARG A N 1
ATOM 813 C CA . ARG A 1 101 ? -7.016 -14.641 -5.238 1.00 91.06 101 ARG A CA 1
ATOM 814 C C . ARG A 1 101 ? -6.926 -14.771 -3.724 1.00 91.06 101 ARG A C 1
ATOM 816 O O . ARG A 1 101 ? -7.526 -15.668 -3.144 1.00 91.06 101 ARG A O 1
ATOM 823 N N . ARG A 1 102 ? -6.266 -13.798 -3.094 1.00 94.06 102 ARG A N 1
ATOM 824 C CA . ARG A 1 102 ? -6.251 -13.577 -1.638 1.00 94.06 102 ARG A CA 1
ATOM 825 C C . ARG A 1 102 ? -7.516 -12.841 -1.185 1.00 94.06 102 ARG A C 1
ATOM 827 O O . ARG A 1 102 ? -7.449 -11.705 -0.733 1.00 94.06 102 ARG A O 1
ATOM 834 N N . GLY A 1 103 ? -8.682 -13.455 -1.393 1.00 91.62 103 GLY A N 1
ATOM 835 C CA . GLY A 1 103 ? -9.984 -12.825 -1.118 1.00 91.62 103 GLY A CA 1
ATOM 836 C C . GLY A 1 103 ? -10.251 -12.540 0.364 1.00 91.62 103 GLY A C 1
ATOM 837 O O . GLY A 1 103 ? -11.024 -11.649 0.685 1.00 91.62 103 GLY A O 1
ATOM 838 N N . ASN A 1 104 ? -9.570 -13.256 1.258 1.00 91.75 104 ASN A N 1
ATOM 839 C CA . ASN A 1 104 ? -9.650 -13.106 2.711 1.00 91.75 104 ASN A CA 1
ATOM 840 C C . ASN A 1 104 ? -8.670 -12.060 3.283 1.00 91.75 104 ASN A C 1
ATOM 842 O O . ASN A 1 104 ? -8.561 -11.940 4.505 1.00 91.75 104 ASN A O 1
ATOM 846 N N . VAL A 1 105 ? -7.943 -11.327 2.429 1.00 95.12 105 VAL A N 1
ATOM 847 C CA . VAL A 1 105 ? -7.026 -10.256 2.839 1.00 95.12 105 VAL A CA 1
ATOM 848 C C . VAL A 1 105 ? -7.663 -8.898 2.547 1.00 95.12 105 VAL A C 1
ATOM 850 O O . VAL A 1 105 ? -8.010 -8.593 1.407 1.00 95.12 105 VAL A O 1
ATOM 853 N N . CYS A 1 106 ? -7.777 -8.061 3.574 1.00 95.44 106 CYS A N 1
ATOM 854 C CA . CYS A 1 106 ? -8.006 -6.628 3.425 1.00 95.44 106 CYS A CA 1
ATOM 855 C C . CYS A 1 106 ? -6.653 -5.922 3.333 1.00 95.44 106 CYS A C 1
ATOM 857 O O . CYS A 1 106 ? -5.779 -6.150 4.167 1.00 95.44 106 CYS A O 1
ATOM 859 N N . SER A 1 107 ? -6.475 -5.030 2.365 1.00 96.12 107 SER A N 1
ATOM 860 C CA . SER A 1 107 ? -5.236 -4.259 2.231 1.00 96.12 107 SER A CA 1
ATOM 861 C C . SER A 1 107 ? -5.495 -2.760 2.263 1.00 96.12 107 SER A C 1
ATOM 863 O O . SER A 1 107 ? -6.299 -2.252 1.471 1.00 96.12 107 SER A O 1
ATOM 865 N N . PHE A 1 108 ? -4.762 -2.062 3.124 1.00 96.69 108 PHE A N 1
ATOM 866 C CA . PHE A 1 108 ? -4.850 -0.619 3.306 1.00 96.69 108 PHE A CA 1
ATOM 867 C C . PHE A 1 108 ? -3.506 0.020 2.980 1.00 96.69 108 PHE A C 1
ATOM 869 O O . PHE A 1 108 ? -2.491 -0.319 3.585 1.00 96.69 108 PHE A O 1
ATOM 876 N N . GLY A 1 109 ? -3.513 0.923 2.005 1.00 96.75 109 GLY A N 1
ATOM 877 C CA . GLY A 1 109 ? -2.338 1.684 1.607 1.00 96.75 109 GLY A CA 1
ATOM 878 C C . GLY A 1 109 ? -2.432 3.139 2.041 1.00 96.75 109 GLY A C 1
ATOM 879 O O . GLY A 1 109 ? -3.505 3.741 1.968 1.00 96.75 109 GLY A O 1
ATOM 880 N N . PHE A 1 110 ? -1.312 3.706 2.466 1.00 95.12 110 PHE A N 1
ATOM 881 C CA . PHE A 1 110 ? -1.197 5.099 2.885 1.00 95.12 110 PHE A CA 1
ATOM 882 C C . PHE A 1 110 ? -0.148 5.783 2.024 1.00 95.12 110 PHE A C 1
ATOM 884 O O . PHE A 1 110 ? 0.996 5.337 1.975 1.00 95.12 110 PHE A O 1
ATOM 891 N N . GLU A 1 111 ? -0.537 6.853 1.342 1.00 92.88 111 GLU A N 1
ATOM 892 C CA . GLU A 1 111 ? 0.364 7.652 0.519 1.00 92.88 111 GLU A CA 1
ATOM 893 C C . GLU A 1 111 ? 0.093 9.129 0.768 1.00 92.88 111 GLU A C 1
ATOM 895 O O . GLU A 1 111 ? -1.031 9.586 0.596 1.00 92.88 111 GLU A O 1
ATOM 900 N N . ALA A 1 112 ? 1.109 9.874 1.193 1.00 89.56 112 ALA A N 1
ATOM 901 C CA . ALA A 1 112 ? 0.959 11.287 1.523 1.00 89.56 112 ALA A CA 1
ATOM 902 C C . ALA A 1 112 ? 0.998 12.190 0.281 1.00 89.56 112 ALA A C 1
ATOM 904 O O . ALA A 1 112 ? 0.509 13.317 0.316 1.00 89.56 112 ALA A O 1
ATOM 905 N N . ASN A 1 113 ? 1.606 11.722 -0.809 1.00 87.75 113 ASN A N 1
ATOM 906 C CA . ASN A 1 113 ? 1.774 12.479 -2.034 1.00 87.75 113 ASN A CA 1
ATOM 907 C C . ASN A 1 113 ? 0.483 12.458 -2.875 1.00 87.75 113 ASN A C 1
ATOM 909 O O . ASN A 1 113 ? 0.166 11.450 -3.525 1.00 87.75 113 ASN A O 1
ATOM 913 N N . PRO A 1 114 ? -0.244 13.588 -2.981 1.00 88.81 114 PRO A N 1
ATOM 914 C CA . PRO A 1 114 ? -1.523 13.631 -3.685 1.00 88.81 114 PRO A CA 1
ATOM 915 C C . PRO A 1 114 ? -1.400 13.314 -5.182 1.00 88.81 114 PRO A C 1
ATOM 917 O O . PRO A 1 114 ? -2.380 12.883 -5.795 1.00 88.81 114 PRO A O 1
ATOM 920 N N . ARG A 1 115 ? -0.210 13.463 -5.785 1.00 88.75 115 ARG A N 1
ATOM 921 C CA . ARG A 1 115 ? 0.016 13.149 -7.208 1.00 88.75 115 ARG A CA 1
ATOM 922 C C . ARG A 1 115 ? -0.194 11.669 -7.522 1.00 88.75 115 ARG A C 1
ATOM 924 O O . ARG A 1 115 ? -0.550 11.329 -8.650 1.00 88.75 115 ARG A O 1
ATOM 931 N N . HIS A 1 116 ? -0.018 10.777 -6.547 1.00 93.00 116 HIS A N 1
ATOM 932 C CA . HIS A 1 116 ? -0.222 9.340 -6.753 1.00 93.00 116 HIS A CA 1
ATOM 933 C C . HIS A 1 116 ? -1.690 8.926 -6.628 1.00 93.00 116 HIS A C 1
ATOM 935 O O . HIS A 1 116 ? -2.082 7.899 -7.188 1.00 93.00 116 HIS A O 1
ATOM 941 N N . MET A 1 117 ? -2.536 9.734 -5.983 1.00 94.69 117 MET A N 1
ATOM 942 C CA . MET A 1 117 ? -3.908 9.343 -5.640 1.00 94.69 117 MET A CA 1
ATOM 943 C C . MET A 1 117 ? -4.791 9.044 -6.848 1.00 94.69 117 MET A C 1
ATOM 945 O O . MET A 1 117 ? -5.600 8.117 -6.789 1.00 94.69 117 MET A O 1
ATOM 949 N N . GLY A 1 118 ? -4.600 9.750 -7.967 1.00 97.06 118 GLY A N 1
ATOM 950 C CA . GLY A 1 118 ? -5.299 9.434 -9.214 1.00 97.06 118 GLY A CA 1
ATOM 951 C C . GLY A 1 118 ? -5.056 7.984 -9.638 1.00 97.06 118 GLY A C 1
ATOM 952 O O . GLY A 1 118 ? -5.999 7.219 -9.845 1.00 97.06 118 GLY A O 1
ATOM 953 N N . ARG A 1 119 ? -3.790 7.556 -9.679 1.00 97.12 119 ARG A N 1
ATOM 954 C CA . ARG A 1 119 ? -3.408 6.172 -9.991 1.00 97.12 119 ARG A CA 1
ATOM 955 C C . ARG A 1 119 ? -3.893 5.188 -8.925 1.00 97.12 119 ARG A C 1
ATOM 957 O O . ARG A 1 119 ? -4.436 4.141 -9.273 1.00 97.12 119 ARG A O 1
ATOM 964 N N . LEU A 1 120 ? -3.700 5.505 -7.646 1.00 98.19 120 LEU A N 1
ATOM 965 C CA . LEU A 1 120 ? -4.075 4.623 -6.539 1.00 98.19 120 LEU A CA 1
ATOM 966 C C . LEU A 1 120 ? -5.581 4.338 -6.526 1.00 98.19 120 LEU A C 1
ATOM 968 O O . LEU A 1 120 ? -5.982 3.189 -6.345 1.00 98.19 120 LEU A O 1
ATOM 972 N N . LYS A 1 121 ? -6.424 5.330 -6.839 1.00 97.94 121 LYS A N 1
ATOM 973 C CA . LYS A 1 121 ? -7.872 5.121 -6.986 1.00 97.94 121 LYS A CA 1
ATOM 974 C C . LYS A 1 121 ? -8.233 4.239 -8.181 1.00 97.94 121 LYS A C 1
ATOM 976 O O . LYS A 1 121 ? -9.146 3.425 -8.065 1.00 97.94 121 LYS A O 1
ATOM 981 N N . HIS A 1 122 ? -7.495 4.301 -9.289 1.00 98.06 122 HIS A N 1
ATOM 982 C CA . HIS A 1 122 ? -7.693 3.360 -10.401 1.00 98.06 122 HIS A CA 1
ATOM 983 C C . HIS A 1 122 ? -7.348 1.913 -10.012 1.00 98.06 122 HIS A C 1
ATOM 985 O O . HIS A 1 122 ? -8.058 0.980 -10.403 1.00 98.06 122 HIS A O 1
ATOM 991 N N . ILE A 1 123 ? -6.284 1.717 -9.225 1.00 97.81 123 ILE A N 1
ATOM 992 C CA . ILE A 1 123 ? -5.908 0.403 -8.679 1.00 97.81 123 ILE A CA 1
ATOM 993 C C . ILE A 1 123 ? -7.001 -0.098 -7.724 1.00 97.81 123 ILE A C 1
ATOM 995 O O . ILE A 1 123 ? -7.505 -1.206 -7.903 1.00 97.81 123 ILE A O 1
ATOM 999 N N . GLU A 1 124 ? -7.417 0.744 -6.772 1.00 96.88 124 GLU A N 1
ATOM 1000 C CA . GLU A 1 124 ? -8.495 0.473 -5.811 1.00 96.88 124 GLU A CA 1
ATOM 1001 C C . GLU A 1 124 ? -9.764 -0.020 -6.516 1.00 96.88 124 GLU A C 1
ATOM 1003 O O . GLU A 1 124 ? -10.271 -1.103 -6.226 1.00 96.88 124 GLU A O 1
ATOM 1008 N N . GLN A 1 125 ? -10.244 0.733 -7.509 1.00 97.25 125 GLN A N 1
ATOM 1009 C CA . GLN A 1 125 ? -11.438 0.375 -8.273 1.00 97.25 125 GLN A CA 1
ATOM 1010 C C . GLN A 1 125 ? -11.265 -0.939 -9.042 1.00 97.25 125 GLN A C 1
ATOM 1012 O O . GLN A 1 125 ? -12.194 -1.742 -9.112 1.00 97.25 125 GLN A O 1
ATOM 1017 N N . SER A 1 126 ? -10.085 -1.181 -9.618 1.00 97.06 126 SER A N 1
ATOM 1018 C CA . SER A 1 126 ? -9.818 -2.398 -10.390 1.00 97.06 126 SER A CA 1
ATOM 1019 C C . SER A 1 126 ? -9.845 -3.657 -9.525 1.00 97.06 126 SER A C 1
ATOM 1021 O O . SER A 1 126 ? -10.364 -4.686 -9.963 1.00 97.06 126 SER A O 1
ATOM 1023 N N . TYR A 1 127 ? -9.342 -3.577 -8.292 1.00 96.00 127 TYR A N 1
ATOM 1024 C CA . TYR A 1 127 ? -9.407 -4.682 -7.337 1.00 96.00 127 TYR A CA 1
ATOM 1025 C C . TYR A 1 127 ? -10.793 -4.835 -6.704 1.00 96.00 127 TYR A C 1
ATOM 1027 O O . TYR A 1 127 ? -11.287 -5.958 -6.609 1.00 96.00 127 TYR A O 1
ATOM 1035 N N . ARG A 1 128 ? -11.491 -3.740 -6.387 1.00 93.44 128 ARG A N 1
ATOM 1036 C CA . ARG A 1 128 ? -12.869 -3.808 -5.870 1.00 93.44 128 ARG A CA 1
ATOM 1037 C C . ARG A 1 128 ? -13.848 -4.432 -6.861 1.00 93.44 128 ARG A C 1
ATOM 1039 O O . ARG A 1 128 ? -14.641 -5.281 -6.472 1.00 93.44 128 ARG A O 1
ATOM 1046 N N . ARG A 1 129 ? -13.730 -4.129 -8.162 1.00 94.69 129 ARG A N 1
ATOM 1047 C CA . ARG A 1 129 ? -14.499 -4.818 -9.228 1.00 94.69 129 ARG A CA 1
ATOM 1048 C C . ARG A 1 129 ? -14.237 -6.328 -9.283 1.00 94.69 129 ARG A C 1
ATOM 1050 O O . ARG A 1 129 ? -15.014 -7.075 -9.864 1.00 94.69 129 ARG A O 1
ATOM 1057 N N . LYS A 1 130 ? -13.131 -6.778 -8.691 1.00 91.69 130 LYS A N 1
ATOM 1058 C CA . LYS A 1 130 ? -12.722 -8.177 -8.556 1.00 91.69 130 LYS A CA 1
ATOM 1059 C C . LYS A 1 130 ? -13.070 -8.765 -7.176 1.00 91.69 130 LYS A C 1
ATOM 1061 O O . LYS A 1 130 ? -12.596 -9.856 -6.864 1.00 91.69 130 LYS A O 1
ATOM 1066 N N . GLY A 1 131 ? -13.879 -8.078 -6.369 1.00 91.31 131 GLY A N 1
ATOM 1067 C CA . GLY A 1 131 ? -14.278 -8.532 -5.035 1.00 91.31 131 GLY A CA 1
ATOM 1068 C C . GLY A 1 131 ? -13.144 -8.515 -4.007 1.00 91.31 131 GLY A C 1
ATOM 1069 O O . GLY A 1 131 ? -13.217 -9.233 -3.021 1.00 91.31 131 GLY A O 1
ATOM 1070 N N . LEU A 1 132 ? -12.076 -7.747 -4.249 1.00 92.88 132 LEU A N 1
ATOM 1071 C CA . LEU A 1 132 ? -10.964 -7.594 -3.311 1.00 92.88 132 LEU A CA 1
ATOM 1072 C C . LEU A 1 132 ? -11.123 -6.308 -2.495 1.00 92.88 132 LEU A C 1
ATOM 1074 O O . LEU A 1 132 ? -11.425 -5.244 -3.046 1.00 92.88 132 LEU A O 1
ATOM 1078 N N . ASN A 1 133 ? -10.850 -6.399 -1.194 1.00 93.00 133 ASN A N 1
ATOM 1079 C CA . ASN A 1 133 ? -10.954 -5.282 -0.260 1.00 93.00 133 ASN A CA 1
ATOM 1080 C C . ASN A 1 133 ? -9.644 -4.487 -0.222 1.00 93.00 133 ASN A C 1
ATOM 1082 O O . ASN A 1 133 ? -8.744 -4.752 0.574 1.00 93.00 133 ASN A O 1
ATOM 1086 N N . VAL A 1 134 ? -9.545 -3.498 -1.109 1.00 95.06 134 VAL A N 1
ATOM 1087 C CA . VAL A 1 134 ? -8.410 -2.570 -1.189 1.00 95.06 134 VAL A CA 1
ATOM 1088 C C . VAL A 1 134 ? -8.899 -1.150 -0.946 1.00 95.06 134 VAL A C 1
ATOM 1090 O O . VAL A 1 134 ? -9.931 -0.756 -1.498 1.00 95.06 134 VAL A O 1
ATOM 1093 N N . THR A 1 135 ? -8.152 -0.382 -0.154 1.00 95.69 135 THR A N 1
ATOM 1094 C CA . THR A 1 135 ? -8.394 1.051 0.056 1.00 95.69 135 THR A CA 1
ATOM 1095 C C . THR A 1 135 ? -7.071 1.797 0.173 1.00 95.69 135 THR A C 1
ATOM 1097 O O . THR A 1 135 ? -6.187 1.368 0.911 1.00 95.69 135 THR A O 1
ATOM 1100 N N . PHE A 1 136 ? -6.953 2.926 -0.525 1.00 96.56 136 PHE A N 1
ATOM 1101 C CA . PHE A 1 136 ? -5.847 3.868 -0.357 1.00 96.56 136 PHE A CA 1
ATOM 1102 C C . PHE A 1 136 ? -6.313 5.165 0.310 1.00 96.56 136 PHE A C 1
ATOM 1104 O O . PHE A 1 136 ? -7.322 5.760 -0.102 1.00 96.56 136 PHE A O 1
ATOM 1111 N N . TYR A 1 137 ? -5.538 5.613 1.296 1.00 94.56 137 TYR A N 1
ATOM 1112 C CA . TYR A 1 137 ? -5.711 6.859 2.038 1.00 94.56 137 TYR A CA 1
ATOM 1113 C C . TYR A 1 137 ? -4.635 7.871 1.640 1.00 94.56 137 TYR A C 1
ATOM 1115 O O . TYR A 1 137 ? -3.464 7.514 1.516 1.00 94.56 137 TYR A O 1
ATOM 1123 N N . ASN A 1 138 ? -5.044 9.130 1.458 1.00 92.50 138 ASN A N 1
ATOM 1124 C CA . ASN A 1 138 ? -4.131 10.232 1.156 1.00 92.50 138 ASN A CA 1
ATOM 1125 C C . ASN A 1 138 ? -3.611 10.862 2.456 1.00 92.50 138 ASN A C 1
ATOM 1127 O O . ASN A 1 138 ? -4.012 11.965 2.830 1.00 92.50 138 ASN A O 1
ATOM 1131 N N . 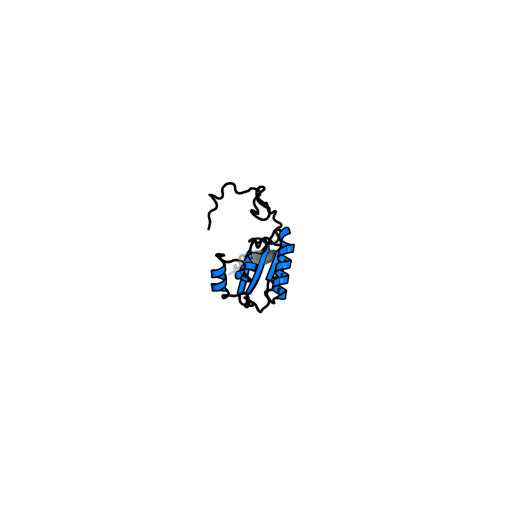ASN A 1 139 ? -2.820 10.100 3.204 1.00 88.81 139 ASN A N 1
ATOM 1132 C CA . ASN A 1 139 ? -2.361 10.464 4.537 1.00 88.81 139 ASN A CA 1
ATOM 1133 C C . ASN A 1 139 ? -0.933 9.962 4.746 1.00 88.81 139 ASN A C 1
ATOM 1135 O O . ASN A 1 139 ? -0.607 8.833 4.380 1.00 88.81 139 ASN A O 1
ATOM 1139 N N . ALA A 1 140 ? -0.108 10.778 5.402 1.00 86.81 140 ALA A N 1
ATOM 1140 C CA . ALA A 1 140 ? 1.117 10.296 6.024 1.00 86.81 140 ALA A CA 1
ATOM 1141 C C . ALA A 1 140 ? 0.781 9.463 7.269 1.00 86.81 140 ALA A C 1
ATOM 1143 O O . ALA A 1 140 ? -0.244 9.680 7.920 1.00 86.81 140 ALA A O 1
ATOM 1144 N N . VAL A 1 141 ? 1.665 8.529 7.612 1.00 87.00 141 VAL A N 1
ATOM 1145 C CA . VAL A 1 141 ? 1.540 7.704 8.817 1.00 87.00 141 VAL A CA 1
ATOM 1146 C C . VAL A 1 141 ? 2.536 8.214 9.848 1.00 87.00 141 VAL A C 1
ATOM 1148 O O . VAL A 1 141 ? 3.719 8.363 9.554 1.00 87.00 141 VAL A O 1
ATOM 1151 N N . SER A 1 142 ? 2.042 8.511 11.047 1.00 83.69 142 SER A N 1
ATOM 1152 C CA . SER A 1 142 ? 2.816 9.073 12.152 1.00 83.69 142 SER A CA 1
ATOM 1153 C C . SER A 1 142 ? 2.293 8.531 13.482 1.00 83.69 142 SER A C 1
ATOM 1155 O O . SER A 1 142 ? 1.153 8.074 13.574 1.00 83.69 142 SER A O 1
ATOM 1157 N N . ASN A 1 143 ? 3.113 8.611 14.530 1.00 82.94 143 ASN A N 1
ATOM 1158 C CA . ASN A 1 143 ? 2.684 8.368 15.908 1.00 82.94 143 ASN A CA 1
ATOM 1159 C C . ASN A 1 143 ? 1.906 9.555 16.516 1.00 82.94 143 ASN A C 1
ATOM 1161 O O . ASN A 1 143 ? 1.508 9.494 17.678 1.00 82.94 143 ASN A O 1
ATOM 1165 N N . ARG A 1 144 ? 1.694 10.630 15.746 1.00 79.88 144 ARG A N 1
ATOM 1166 C CA . ARG A 1 144 ? 0.874 11.796 16.099 1.00 79.88 144 ARG A CA 1
ATOM 1167 C C . ARG A 1 144 ? -0.274 11.966 15.107 1.00 79.88 144 ARG A C 1
ATOM 1169 O O . ARG A 1 144 ? -0.125 11.690 13.919 1.00 79.88 144 ARG A O 1
ATOM 1176 N N . THR A 1 145 ? -1.413 12.452 15.592 1.00 79.19 145 THR A N 1
ATOM 1177 C CA . THR A 1 145 ? -2.641 12.641 14.802 1.00 79.19 145 THR A CA 1
ATOM 1178 C C . THR A 1 145 ? -3.072 14.102 14.774 1.00 79.19 145 THR A C 1
ATOM 1180 O O . THR A 1 145 ? -2.911 14.807 15.765 1.00 79.19 145 THR A O 1
ATOM 1183 N N . GLY A 1 146 ? -3.708 14.533 13.681 1.00 75.50 146 GLY A N 1
ATOM 1184 C CA . GLY A 1 146 ? -4.308 15.871 13.565 1.00 75.50 146 GLY A CA 1
ATOM 1185 C C . GLY A 1 146 ? -3.318 16.999 13.259 1.00 75.50 146 GLY A C 1
ATOM 1186 O O . GLY A 1 146 ? -3.716 18.159 13.213 1.00 75.50 146 GLY A O 1
ATOM 1187 N N . GLU A 1 147 ? -2.050 16.666 13.029 1.00 76.69 147 GLU A N 1
ATOM 1188 C CA . GLU A 1 147 ? -1.018 17.621 12.637 1.00 76.69 147 GLU A CA 1
ATOM 1189 C C . GLU A 1 147 ? -0.940 17.716 11.106 1.00 76.69 147 GLU A C 1
ATOM 1191 O O . GLU A 1 147 ? -0.899 16.701 10.408 1.00 76.69 147 GLU A O 1
ATOM 1196 N N . ILE A 1 148 ? -0.911 18.943 10.580 1.00 77.50 148 ILE A N 1
ATOM 1197 C CA . ILE A 1 148 ? -0.498 19.202 9.198 1.00 77.50 148 ILE A CA 1
ATOM 1198 C C . ILE A 1 148 ? 1.016 19.368 9.234 1.00 77.50 148 ILE A C 1
ATOM 1200 O O . ILE A 1 148 ? 1.521 20.302 9.856 1.00 77.50 148 ILE A O 1
ATOM 1204 N N . VAL A 1 149 ? 1.729 18.453 8.585 1.00 73.44 149 VAL A N 1
ATOM 1205 C CA . VAL A 1 149 ? 3.192 18.457 8.530 1.00 73.44 149 VAL A CA 1
ATOM 1206 C C . VAL A 1 149 ? 3.627 18.741 7.100 1.00 73.44 149 VAL A C 1
ATOM 1208 O O . VAL A 1 149 ? 3.107 18.142 6.156 1.00 73.44 149 VAL A O 1
ATOM 1211 N N . THR A 1 150 ? 4.582 19.653 6.940 1.00 77.88 150 THR A N 1
ATOM 1212 C CA . THR A 1 150 ? 5.244 19.877 5.654 1.00 77.88 150 THR A CA 1
ATOM 1213 C C . THR A 1 150 ? 6.171 18.705 5.369 1.00 77.88 150 THR A C 1
ATOM 1215 O O . THR A 1 150 ? 7.032 18.378 6.183 1.00 77.88 150 THR A O 1
ATOM 1218 N N . ILE A 1 151 ? 5.982 18.072 4.214 1.00 75.88 151 ILE A N 1
ATOM 1219 C CA . ILE A 1 151 ? 6.869 17.024 3.721 1.00 75.88 151 ILE A CA 1
ATOM 1220 C C . ILE A 1 151 ? 7.795 17.656 2.688 1.00 75.88 151 ILE A C 1
ATOM 1222 O O . ILE A 1 151 ? 7.338 18.199 1.681 1.00 75.88 151 ILE A O 1
ATOM 1226 N N . TYR A 1 152 ? 9.087 17.581 2.958 1.00 75.44 152 TYR A N 1
ATOM 1227 C CA . TYR A 1 152 ? 10.151 18.026 2.078 1.00 75.44 152 TYR A CA 1
ATOM 1228 C C . TYR A 1 152 ? 10.569 16.868 1.182 1.00 75.44 152 TYR A C 1
ATOM 1230 O O . TYR A 1 152 ? 10.526 15.710 1.591 1.00 75.44 152 TYR A O 1
ATOM 1238 N N . SER A 1 153 ? 10.942 17.182 -0.052 1.00 70.75 153 SER A N 1
ATOM 1239 C CA . SER A 1 153 ? 11.485 16.223 -1.008 1.00 70.75 153 SER A CA 1
ATOM 1240 C C . SER A 1 153 ? 12.899 16.650 -1.339 1.00 70.75 153 SER A C 1
ATOM 1242 O O . SER A 1 153 ? 13.139 17.839 -1.563 1.00 70.75 153 SER A O 1
ATOM 1244 N N . ASP A 1 154 ? 13.807 15.687 -1.429 1.00 66.56 154 ASP A N 1
ATOM 1245 C CA . ASP A 1 154 ? 15.159 15.953 -1.900 1.00 66.56 154 ASP A CA 1
ATOM 1246 C C . ASP A 1 154 ? 15.110 16.606 -3.297 1.00 66.56 154 ASP A C 1
ATOM 1248 O O . ASP A 1 154 ? 14.426 16.129 -4.205 1.00 66.56 154 ASP A O 1
ATOM 1252 N N . THR A 1 155 ? 15.848 17.702 -3.485 1.00 60.66 155 THR A N 1
ATOM 1253 C CA . THR A 1 155 ? 15.818 18.527 -4.710 1.00 60.66 155 THR A CA 1
ATOM 1254 C C . THR A 1 155 ? 16.416 17.841 -5.941 1.00 60.66 155 THR A C 1
ATOM 1256 O O . THR A 1 155 ? 16.165 18.270 -7.065 1.00 60.66 155 THR A O 1
ATOM 1259 N N . ASN A 1 156 ? 17.188 16.770 -5.735 1.00 57.62 156 ASN A N 1
ATOM 1260 C CA . ASN A 1 156 ? 17.912 16.039 -6.779 1.00 57.62 156 ASN A CA 1
ATOM 1261 C C . ASN A 1 156 ? 17.285 14.685 -7.139 1.00 57.62 156 ASN A C 1
ATOM 1263 O O . ASN A 1 156 ? 17.828 13.970 -7.983 1.00 57.62 156 ASN A O 1
ATOM 1267 N N . PHE A 1 157 ? 16.166 14.315 -6.514 1.00 54.38 157 PHE A N 1
ATOM 1268 C CA . PHE A 1 157 ? 15.465 13.074 -6.819 1.00 54.38 157 PHE A CA 1
ATOM 1269 C C . PHE A 1 157 ? 14.129 13.366 -7.487 1.00 54.38 157 PHE A C 1
ATOM 1271 O O . PHE A 1 157 ? 13.498 14.397 -7.259 1.00 54.38 157 PHE A O 1
ATOM 1278 N N . ASP A 1 158 ? 13.709 12.439 -8.349 1.00 59.06 158 ASP A N 1
ATOM 1279 C CA . ASP A 1 158 ? 12.342 12.407 -8.848 1.00 59.06 158 ASP A CA 1
ATOM 1280 C C . ASP A 1 158 ? 11.434 12.482 -7.615 1.00 59.06 158 ASP A C 1
ATOM 1282 O O . ASP A 1 158 ? 11.549 11.634 -6.732 1.00 59.06 158 ASP A O 1
ATOM 1286 N N . ILE A 1 159 ? 10.580 13.504 -7.535 1.00 62.38 159 ILE A N 1
ATOM 1287 C CA . ILE A 1 159 ? 9.718 13.883 -6.391 1.00 62.38 159 ILE A CA 1
ATOM 1288 C C . ILE A 1 159 ? 8.784 12.755 -5.892 1.00 62.38 159 ILE A C 1
ATOM 1290 O O . ILE A 1 159 ? 7.903 12.958 -5.058 1.00 62.38 159 ILE A O 1
ATOM 1294 N N . ASP A 1 160 ? 8.900 11.574 -6.481 1.00 66.69 160 ASP A N 1
ATOM 1295 C CA . ASP A 1 160 ? 8.297 10.313 -6.086 1.00 66.69 160 ASP A CA 1
ATOM 1296 C C . ASP A 1 160 ? 9.158 9.520 -5.076 1.00 66.69 160 ASP A C 1
ATOM 1298 O O . ASP A 1 160 ? 8.687 8.500 -4.573 1.00 66.69 160 ASP A O 1
ATOM 1302 N N . TRP A 1 161 ? 10.386 9.962 -4.773 1.00 64.31 161 TRP A N 1
ATOM 1303 C CA . TRP A 1 161 ? 11.334 9.333 -3.846 1.00 64.31 161 TRP A CA 1
ATOM 1304 C C . TRP A 1 161 ? 12.025 10.376 -2.957 1.00 64.31 161 TRP A C 1
ATOM 1306 O O . TRP A 1 161 ? 12.241 11.504 -3.382 1.00 64.31 161 TRP A O 1
ATOM 1316 N N . GLY A 1 162 ? 12.408 9.986 -1.734 1.00 64.44 162 GLY A N 1
ATOM 1317 C CA . GLY A 1 162 ? 13.187 10.861 -0.842 1.00 64.44 162 GLY A CA 1
ATOM 1318 C C . GLY A 1 162 ? 12.360 11.961 -0.174 1.00 64.44 162 GLY A C 1
ATOM 1319 O O . GLY A 1 162 ? 12.807 13.098 -0.077 1.00 64.44 162 GLY A O 1
ATOM 1320 N N . ALA A 1 163 ? 11.141 11.628 0.259 1.00 69.75 163 ALA A N 1
ATOM 1321 C CA . ALA A 1 163 ? 10.275 12.542 0.990 1.00 69.75 163 ALA A CA 1
ATOM 1322 C C . ALA A 1 163 ? 10.416 12.336 2.510 1.00 69.75 163 ALA A C 1
ATOM 1324 O O . ALA A 1 163 ? 10.397 11.198 2.986 1.00 69.75 163 ALA A O 1
ATOM 1325 N N . GLY A 1 164 ? 10.533 13.421 3.273 1.00 72.06 164 GLY A N 1
ATOM 1326 C CA . GLY A 1 164 ? 10.727 13.392 4.722 1.00 72.06 164 GLY A CA 1
ATOM 1327 C C . GLY A 1 164 ? 10.157 14.619 5.428 1.00 72.06 164 GLY A C 1
ATOM 1328 O O . GLY A 1 164 ? 9.745 15.589 4.804 1.00 72.06 164 GLY A O 1
ATOM 1329 N N . ILE A 1 165 ? 10.113 14.573 6.758 1.00 73.75 165 ILE A N 1
ATOM 1330 C CA . ILE A 1 165 ? 9.635 15.689 7.600 1.00 73.75 165 ILE A CA 1
ATOM 1331 C C . ILE A 1 165 ? 10.750 16.675 7.981 1.00 73.75 165 ILE A C 1
ATOM 1333 O O . ILE A 1 165 ? 10.498 17.653 8.680 1.00 73.75 165 ILE A O 1
ATOM 1337 N N . LEU A 1 166 ? 11.985 16.390 7.568 1.00 72.44 166 LEU A N 1
ATOM 1338 C CA . LEU A 1 166 ? 13.146 17.241 7.799 1.00 72.44 166 LEU A CA 1
ATOM 1339 C C . LEU A 1 166 ? 13.394 18.087 6.550 1.00 72.44 166 LEU A C 1
ATOM 1341 O O . LEU A 1 166 ? 13.329 17.570 5.441 1.00 72.44 166 LEU A O 1
ATOM 1345 N N . ASP A 1 167 ? 13.676 19.371 6.762 1.00 60.59 167 ASP A N 1
ATOM 1346 C CA . ASP A 1 167 ? 13.928 20.380 5.719 1.00 60.59 167 ASP A CA 1
ATOM 1347 C C . ASP A 1 167 ? 15.166 20.051 4.861 1.00 60.59 167 ASP A C 1
ATOM 13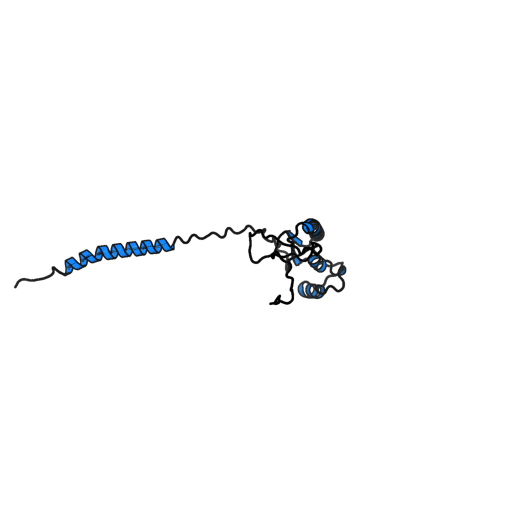49 O O . ASP A 1 167 ? 15.236 20.371 3.678 1.00 60.59 167 ASP A O 1
ATOM 1353 N N . THR A 1 168 ? 16.136 19.334 5.427 1.00 58.00 168 THR A N 1
ATOM 1354 C CA . THR A 1 168 ? 17.369 18.967 4.733 1.00 58.00 168 THR A CA 1
ATOM 1355 C C . THR A 1 168 ? 17.406 17.488 4.367 1.00 58.00 168 THR A C 1
ATOM 1357 O O . THR A 1 168 ? 17.080 16.614 5.177 1.00 58.00 168 THR A O 1
ATOM 1360 N N . ALA A 1 169 ? 17.902 17.208 3.157 1.00 56.34 169 ALA A N 1
ATOM 1361 C CA . ALA A 1 169 ? 18.450 15.902 2.828 1.00 56.34 169 ALA A CA 1
ATOM 1362 C C . ALA A 1 169 ? 19.458 15.536 3.927 1.00 56.34 169 ALA A C 1
ATOM 1364 O O . ALA A 1 169 ? 20.341 16.329 4.265 1.00 56.34 169 ALA A O 1
ATOM 1365 N N . ILE A 1 170 ? 19.310 14.363 4.542 1.00 57.16 170 ILE A N 1
ATOM 1366 C CA . ILE A 1 170 ? 20.300 13.889 5.508 1.00 57.16 170 ILE A CA 1
ATOM 1367 C C . ILE A 1 170 ? 21.561 13.552 4.704 1.00 57.16 170 ILE A C 1
ATOM 1369 O O . ILE A 1 170 ? 21.691 12.442 4.184 1.00 57.16 170 ILE A O 1
ATOM 1373 N N . ASP A 1 171 ? 22.479 14.519 4.602 1.00 54.84 171 ASP A N 1
ATOM 1374 C CA . ASP A 1 171 ? 23.713 14.441 3.803 1.00 54.84 171 ASP A CA 1
ATOM 1375 C C . ASP A 1 171 ? 24.602 13.246 4.182 1.00 54.84 171 ASP A C 1
ATOM 1377 O O . ASP A 1 171 ? 25.418 12.792 3.386 1.00 54.84 171 ASP A O 1
ATOM 1381 N N . ASN A 1 172 ? 24.414 12.678 5.378 1.00 51.41 172 ASN A N 1
ATOM 1382 C CA . ASN A 1 172 ? 25.150 11.514 5.854 1.00 51.41 172 ASN A CA 1
ATOM 1383 C C . ASN A 1 172 ? 24.212 10.436 6.410 1.00 51.41 172 ASN A C 1
ATOM 1385 O O . ASN A 1 172 ? 24.028 10.307 7.621 1.00 51.41 172 ASN A O 1
ATOM 1389 N N . LYS A 1 173 ? 23.694 9.576 5.521 1.00 53.81 173 LYS A N 1
ATOM 1390 C CA . LYS A 1 173 ? 22.976 8.332 5.885 1.00 53.81 173 LYS A CA 1
ATOM 1391 C C . LYS A 1 173 ? 23.806 7.364 6.753 1.00 53.81 173 LYS A C 1
ATOM 1393 O O . LYS A 1 173 ? 23.258 6.405 7.277 1.00 53.81 173 LYS A O 1
ATOM 1398 N N . ILE A 1 174 ? 25.106 7.627 6.919 1.00 48.94 174 ILE A N 1
ATOM 1399 C CA . ILE A 1 174 ? 26.087 6.822 7.665 1.00 48.94 174 ILE A CA 1
ATOM 1400 C C . ILE A 1 174 ? 25.783 6.787 9.178 1.00 48.94 174 ILE A C 1
ATOM 1402 O O . ILE A 1 174 ? 26.145 5.826 9.846 1.00 48.94 174 ILE A O 1
ATOM 1406 N N . ASN A 1 175 ? 25.069 7.788 9.709 1.00 43.53 175 ASN A N 1
ATOM 1407 C CA . ASN A 1 175 ? 24.735 7.878 11.138 1.00 43.53 175 ASN A CA 1
ATOM 1408 C C . ASN A 1 175 ? 23.269 7.546 11.463 1.00 43.53 175 ASN A C 1
ATOM 1410 O O . ASN A 1 175 ? 22.831 7.775 12.590 1.00 43.53 175 ASN A O 1
ATOM 1414 N N . MET A 1 176 ? 22.495 7.011 10.512 1.00 43.78 176 MET A N 1
ATOM 1415 C CA . MET A 1 176 ? 21.179 6.468 10.849 1.00 43.78 176 MET A CA 1
ATOM 1416 C C . MET A 1 176 ? 21.376 5.122 11.542 1.00 43.78 176 MET A C 1
ATOM 1418 O O . MET A 1 176 ? 21.743 4.135 10.912 1.00 43.78 176 MET A O 1
ATOM 1422 N N . THR A 1 177 ? 21.166 5.092 12.855 1.00 39.91 177 THR A N 1
ATOM 1423 C CA . THR A 1 177 ? 21.095 3.840 13.608 1.00 39.91 177 THR A CA 1
ATOM 1424 C C . THR A 1 177 ? 19.763 3.171 13.270 1.00 39.91 177 THR A C 1
ATOM 1426 O O . THR A 1 177 ? 18.704 3.704 13.600 1.00 39.91 177 THR A O 1
ATOM 1429 N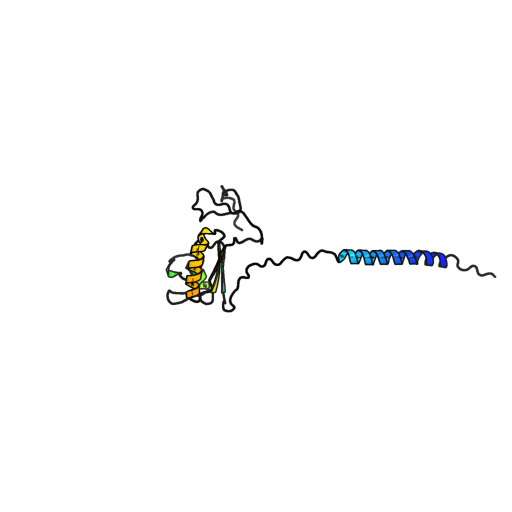 N . GLU A 1 178 ? 19.811 2.037 12.569 1.00 34.75 178 GLU A N 1
ATOM 1430 C CA . GLU A 1 178 ? 18.695 1.087 12.536 1.00 34.75 178 GLU A CA 1
ATOM 1431 C C . GLU A 1 178 ? 18.516 0.540 13.960 1.00 34.75 178 GLU A C 1
ATOM 1433 O O . GLU A 1 178 ? 19.466 0.006 14.537 1.00 34.75 178 GLU A O 1
ATOM 1438 N N . TYR A 1 179 ? 17.328 0.734 14.535 1.00 33.44 179 TYR A N 1
ATOM 1439 C CA . TYR A 1 179 ? 16.894 0.069 15.766 1.00 33.44 179 TYR A CA 1
ATOM 1440 C C . TYR A 1 179 ? 16.056 -1.158 15.417 1.00 33.44 179 TYR A C 1
ATOM 1442 O O . TYR A 1 179 ? 15.212 -1.035 14.497 1.00 33.44 179 TYR A O 1
#

Sequence (179 aa):
MGAIEDNNMKRTKLVLLPLVGVLYVFVVWSLRLFETVPQRSLKEVQSPMIHVNQDCQFVYLDLGSNKGVQIRKLYEPWLYPGAAIIPFFDKLFGHITKSSRRGNVCSFGFEANPRHMGRLKHIEQSYRRKGLNVTFYNNAVSNRTGEIVTIYSDTNFDIDWGAGILDTAIDNKINMTEY

Radius of gyration: 33.27 Å; chains: 1; bounding box: 44×46×115 Å

InterPro domains:
  IPR029063 S-adenosyl-L-methionine-dependent methyltransferase superfamily [G3DSA:3.40.50.150] (46-177)

Secondary structure (DSSP, 8-state):
------SHHHHHHHHHHHHHHHHHHHHHHHHHHTT------------------TT-SEEEEEET-TTTHHHHHHH-GGGSTT-TTHHHHHHHH----TT---TTEEEEEE---HHHHHHHHHHHHHHHTTT-EEEEE-----SS-S---PPEE-TTS-TTS-EESSSS--S-GGG----